Protein AF-A0A5J4NXJ7-F1 (afdb_monomer)

Solvent-accessible surface area (backbone atoms only — not comparable to full-atom values): 6586 Å² total; per-residue (Å²): 124,50,38,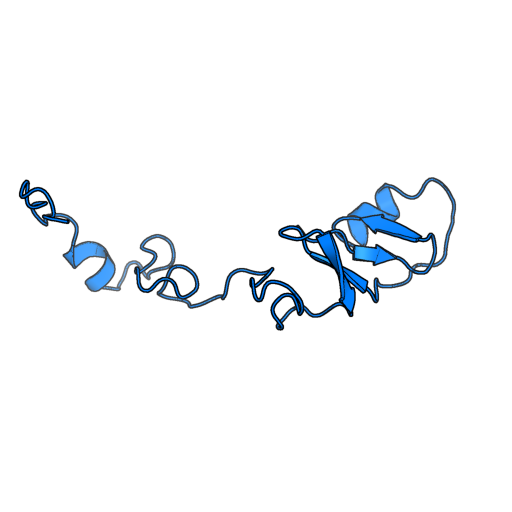26,35,25,76,72,76,66,48,70,26,66,43,72,67,59,37,61,75,66,50,93,61,97,67,73,93,59,77,54,63,29,29,35,39,86,84,76,70,49,73,43,73,57,58,89,85,57,45,41,93,85,78,63,49,63,86,53,80,52,88,44,74,56,31,54,42,79,70,82,47,68,34,64,86,64,42,56,91,85,43,68,79,67,60,72,67,78,84,66,81,77,77,85,75,75,84,81,129

Secondary structure (DSSP, 8-state):
-PPEEPTTT--EESSHHHHHHT-SS--------EEE-TTT--EEE--SSSPPTTT---SS----TTBSTTSSSB-TTTS-TT-GGGTTTTTPPPP-PPPP-

Organism: NCBI:txid34504

Structure (mmCIF, N/CA/C/O backbone):
data_AF-A0A5J4NXJ7-F1
#
_entry.id   AF-A0A5J4NXJ7-F1
#
loop_
_atom_site.group_PDB
_atom_site.id
_atom_site.type_symbol
_atom_site.label_atom_id
_atom_site.label_alt_id
_atom_site.label_comp_id
_atom_site.label_asym_id
_atom_site.label_entity_id
_atom_site.label_seq_id
_atom_site.pdbx_PDB_ins_code
_atom_site.Cartn_x
_atom_site.Cartn_y
_atom_site.Cartn_z
_atom_site.occupancy
_atom_site.B_iso_or_equiv
_atom_site.auth_seq_id
_atom_site.auth_comp_id
_atom_site.auth_asym_id
_atom_site.auth_atom_id
_atom_site.pdbx_PDB_model_num
ATOM 1 N N . MET A 1 1 ? 3.541 0.885 4.065 1.00 57.66 1 MET A N 1
ATOM 2 C CA . MET A 1 1 ? 3.138 0.908 2.642 1.00 57.66 1 MET A CA 1
ATOM 3 C C . MET A 1 1 ? 3.577 -0.391 1.998 1.00 57.66 1 MET A C 1
ATOM 5 O O . MET A 1 1 ? 4.600 -0.926 2.406 1.00 57.66 1 MET A O 1
ATOM 9 N N . LEU A 1 2 ? 2.776 -0.923 1.076 1.00 66.88 2 LEU A N 1
ATOM 10 C CA . LEU A 1 2 ? 3.122 -2.116 0.305 1.00 66.88 2 LEU A CA 1
ATOM 11 C C . LEU A 1 2 ? 4.042 -1.695 -0.842 1.00 66.88 2 LEU A C 1
ATOM 13 O O . LEU A 1 2 ? 3.610 -0.878 -1.652 1.00 66.88 2 LEU A O 1
ATOM 17 N N . PRO A 1 3 ? 5.264 -2.234 -0.944 1.00 82.12 3 PRO A N 1
ATOM 18 C CA . PRO A 1 3 ? 6.019 -2.113 -2.174 1.00 82.12 3 PRO A CA 1
ATOM 19 C C . PRO A 1 3 ? 5.290 -2.906 -3.266 1.00 82.12 3 PRO A C 1
ATOM 21 O O . PRO A 1 3 ? 5.057 -4.115 -3.129 1.00 82.12 3 PRO A O 1
ATOM 24 N N . SER A 1 4 ? 4.893 -2.212 -4.324 1.00 89.25 4 SER A N 1
ATOM 25 C CA . SER A 1 4 ? 4.259 -2.786 -5.507 1.00 89.25 4 SER A CA 1
ATOM 26 C C . SER A 1 4 ? 5.315 -2.981 -6.588 1.00 89.25 4 SER A C 1
ATOM 28 O O . SER A 1 4 ? 6.219 -2.156 -6.710 1.00 89.25 4 SER A O 1
ATOM 30 N N . ARG A 1 5 ? 5.247 -4.098 -7.324 1.00 91.31 5 ARG A N 1
ATOM 31 C CA . ARG A 1 5 ? 6.187 -4.385 -8.413 1.00 91.31 5 ARG A CA 1
ATOM 32 C C . ARG A 1 5 ? 5.630 -3.840 -9.714 1.00 91.31 5 ARG A C 1
ATOM 34 O O . ARG A 1 5 ? 4.562 -4.272 -10.155 1.00 91.31 5 ARG A O 1
ATOM 41 N N . PHE A 1 6 ? 6.394 -2.952 -10.328 1.00 91.19 6 PHE A N 1
ATOM 42 C CA . PHE A 1 6 ? 6.027 -2.306 -11.576 1.00 91.19 6 PHE A CA 1
ATOM 43 C C . PHE A 1 6 ? 6.497 -3.151 -12.764 1.00 91.19 6 PHE A C 1
ATOM 45 O O . PHE A 1 6 ? 7.675 -3.508 -12.818 1.00 91.19 6 PHE A O 1
ATOM 52 N N . PRO A 1 7 ? 5.606 -3.532 -13.694 1.00 90.19 7 PRO A N 1
ATOM 53 C CA . PRO A 1 7 ? 5.967 -4.369 -14.839 1.00 90.19 7 PRO A CA 1
ATOM 54 C C . PRO A 1 7 ? 6.924 -3.681 -15.823 1.00 90.19 7 PRO A C 1
ATOM 56 O O . PRO A 1 7 ? 7.769 -4.361 -16.401 1.00 90.19 7 PRO A O 1
ATOM 59 N N . CYS A 1 8 ? 6.868 -2.353 -15.945 1.00 89.00 8 CYS A N 1
ATOM 60 C CA . CYS A 1 8 ? 7.713 -1.588 -16.864 1.00 89.00 8 CYS A CA 1
ATOM 61 C C . CYS A 1 8 ? 9.222 -1.699 -16.571 1.00 89.00 8 CYS A C 1
ATOM 63 O O . CYS A 1 8 ? 10.034 -1.664 -17.494 1.00 89.00 8 CYS A O 1
ATOM 65 N N . CYS A 1 9 ? 9.617 -1.831 -15.301 1.00 88.38 9 CYS A N 1
ATOM 66 C CA . CYS A 1 9 ? 11.025 -1.804 -14.881 1.00 88.38 9 CYS A CA 1
ATOM 67 C C . CYS A 1 9 ? 11.394 -2.897 -13.863 1.00 88.38 9 CYS A C 1
ATOM 69 O O . CYS A 1 9 ? 12.564 -3.081 -13.531 1.00 88.38 9 CYS A O 1
ATOM 71 N N . GLY A 1 10 ? 10.405 -3.618 -13.334 1.00 87.06 10 GLY A N 1
ATOM 72 C CA . GLY A 1 10 ? 10.580 -4.626 -12.294 1.00 87.06 10 GLY A CA 1
ATOM 73 C C . GLY A 1 10 ? 10.898 -4.061 -10.907 1.00 87.06 10 GLY A C 1
ATOM 74 O O . GLY A 1 10 ? 11.054 -4.856 -9.976 1.00 87.06 10 GLY A O 1
ATOM 75 N N . LEU A 1 11 ? 10.983 -2.737 -10.737 1.00 88.00 11 LEU A N 1
ATOM 76 C CA . LEU A 1 11 ? 11.289 -2.104 -9.455 1.00 88.00 11 LEU A CA 1
ATOM 77 C C . LEU A 1 11 ? 10.118 -2.218 -8.477 1.00 88.00 11 LEU A C 1
ATOM 79 O O . LEU A 1 11 ? 8.953 -2.363 -8.856 1.00 88.00 11 LEU A O 1
ATOM 83 N N . LEU A 1 12 ? 10.461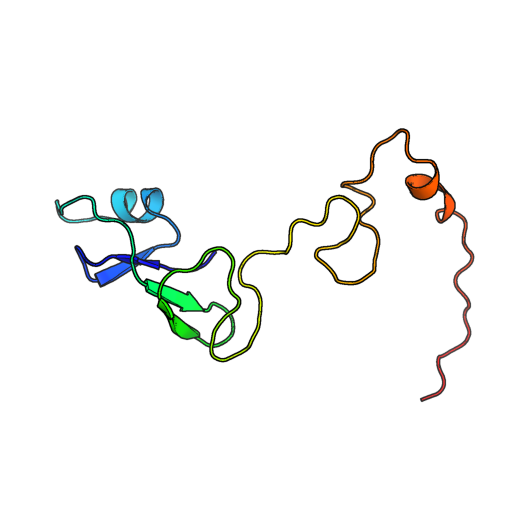 -2.167 -7.192 1.00 90.00 12 LEU A N 1
ATOM 84 C CA . LEU A 1 12 ? 9.503 -2.103 -6.098 1.00 90.00 12 LEU A CA 1
ATOM 85 C C . LEU A 1 12 ? 9.409 -0.662 -5.607 1.00 90.00 12 LEU A C 1
ATOM 87 O O . LEU A 1 12 ? 10.401 -0.121 -5.126 1.00 90.00 12 LEU A O 1
ATOM 91 N N . ALA A 1 13 ? 8.216 -0.077 -5.664 1.00 89.12 13 ALA A N 1
ATOM 92 C CA . ALA A 1 13 ? 7.964 1.265 -5.143 1.00 89.12 13 ALA A CA 1
ATOM 93 C C . ALA A 1 13 ? 6.675 1.299 -4.302 1.00 89.12 13 ALA A C 1
ATOM 95 O O . ALA A 1 13 ? 5.791 0.458 -4.489 1.00 89.12 13 ALA A O 1
ATOM 96 N N . PRO A 1 14 ? 6.549 2.232 -3.342 1.00 86.12 14 PRO A N 1
ATOM 97 C CA . PRO A 1 14 ? 5.396 2.284 -2.442 1.00 86.12 14 PRO A CA 1
ATOM 98 C C . PRO A 1 14 ? 4.102 2.773 -3.115 1.00 86.12 14 PRO A C 1
ATOM 100 O O . PRO A 1 14 ? 3.016 2.434 -2.642 1.00 86.12 14 PRO A O 1
ATOM 103 N N . CYS A 1 15 ? 4.209 3.559 -4.187 1.00 86.81 15 CYS A N 1
ATOM 104 C CA . CYS A 1 15 ? 3.107 4.011 -5.038 1.00 86.81 15 CYS A CA 1
ATO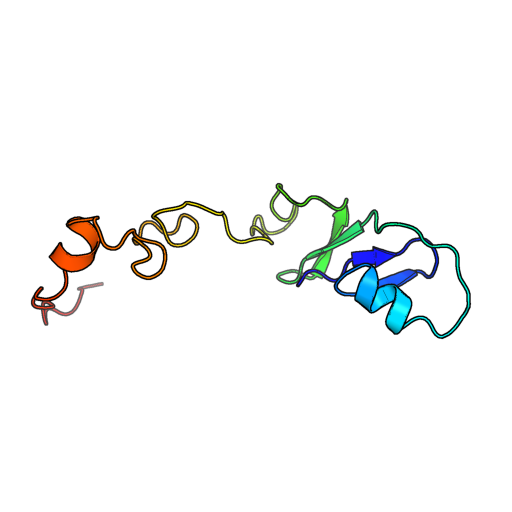M 105 C C . CYS A 1 15 ? 3.639 4.410 -6.423 1.00 86.81 15 CYS A C 1
ATOM 107 O O . CYS A 1 15 ? 4.852 4.513 -6.602 1.00 86.81 15 CYS A O 1
ATOM 109 N N . ASP A 1 16 ? 2.727 4.659 -7.365 1.00 88.44 16 ASP A N 1
ATOM 110 C CA . ASP A 1 16 ? 3.048 5.035 -8.749 1.00 88.44 16 ASP A CA 1
ATOM 111 C C . ASP A 1 16 ? 3.842 6.355 -8.813 1.00 88.44 16 ASP A C 1
ATOM 113 O O . ASP A 1 16 ? 4.832 6.455 -9.524 1.00 88.44 16 ASP A O 1
ATOM 117 N N . VAL A 1 17 ? 3.503 7.331 -7.961 1.00 89.00 17 VAL A N 1
ATOM 118 C CA . VAL A 1 17 ? 4.230 8.613 -7.872 1.00 89.00 17 VAL A CA 1
ATOM 119 C C . VAL A 1 17 ? 5.682 8.403 -7.437 1.00 89.00 17 VAL A C 1
ATOM 121 O O . VAL A 1 17 ? 6.603 8.883 -8.086 1.00 89.00 17 VAL A O 1
ATOM 124 N N . CYS A 1 18 ? 5.908 7.634 -6.367 1.00 89.50 18 CYS A N 1
ATOM 125 C CA . CYS A 1 18 ? 7.265 7.347 -5.899 1.00 89.50 18 CYS A CA 1
ATOM 126 C C . CYS A 1 18 ? 8.053 6.464 -6.876 1.00 89.50 18 CYS A C 1
ATOM 128 O O . CYS A 1 18 ? 9.281 6.457 -6.832 1.00 89.50 18 CYS A O 1
ATOM 130 N N . HIS A 1 19 ? 7.366 5.681 -7.709 1.00 90.00 19 HIS A N 1
ATOM 131 C CA . HIS A 1 19 ? 7.992 4.937 -8.794 1.00 90.00 19 HIS A CA 1
ATOM 132 C C . HIS A 1 19 ? 8.523 5.892 -9.865 1.00 90.00 19 HIS A C 1
ATOM 134 O O . HIS A 1 19 ? 9.706 5.820 -10.191 1.00 90.00 19 HIS A O 1
ATOM 140 N N . ASP A 1 20 ? 7.687 6.812 -10.342 1.00 88.50 20 ASP A N 1
ATOM 141 C CA . ASP A 1 20 ? 8.062 7.741 -11.408 1.00 88.50 20 ASP A CA 1
ATOM 142 C C . ASP A 1 20 ? 9.129 8.743 -10.961 1.00 88.50 20 ASP A C 1
ATOM 144 O O . ASP A 1 20 ? 10.056 9.037 -11.710 1.00 88.50 20 ASP A O 1
ATOM 148 N N . GLU A 1 21 ? 9.055 9.231 -9.720 1.00 87.56 21 GLU A N 1
ATOM 149 C CA . GLU A 1 21 ? 10.081 10.114 -9.146 1.00 87.56 21 GLU A CA 1
ATOM 150 C C . GLU A 1 21 ? 11.438 9.408 -8.985 1.00 87.56 21 GLU A C 1
ATOM 152 O O . GLU A 1 21 ? 12.490 10.035 -9.111 1.00 87.56 21 GLU A O 1
ATOM 157 N N . GLY A 1 22 ? 11.426 8.102 -8.700 1.00 81.62 22 GLY A N 1
ATOM 158 C CA . GLY A 1 22 ? 12.632 7.283 -8.546 1.00 81.62 22 GLY A CA 1
ATOM 159 C C . GLY A 1 22 ? 13.183 6.724 -9.861 1.00 81.62 22 GLY A C 1
ATOM 160 O O . GLY A 1 22 ? 14.238 6.081 -9.862 1.00 81.62 22 GLY A O 1
ATOM 161 N N . ALA A 1 23 ? 12.483 6.932 -10.975 1.00 79.88 23 ALA A N 1
ATOM 162 C CA . ALA A 1 23 ? 12.832 6.371 -12.267 1.00 79.88 23 ALA A CA 1
ATOM 163 C C . ALA A 1 23 ? 14.044 7.081 -12.884 1.00 79.88 23 ALA A C 1
ATOM 165 O O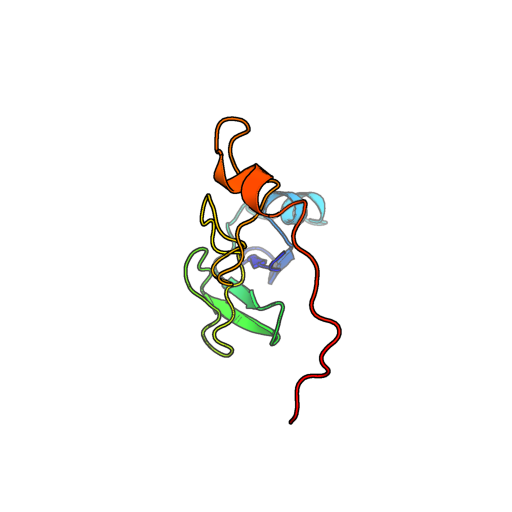 . ALA A 1 23 ? 13.968 8.206 -13.368 1.00 79.88 23 ALA A O 1
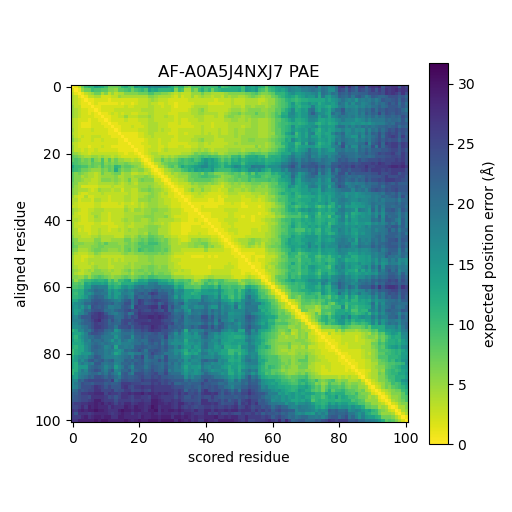ATOM 166 N N . THR A 1 24 ? 15.186 6.394 -12.944 1.00 73.94 24 THR A N 1
ATOM 167 C CA . THR A 1 24 ? 16.404 6.943 -13.572 1.00 73.94 24 THR A CA 1
ATOM 168 C C . THR A 1 24 ? 16.393 6.862 -15.101 1.00 73.94 24 THR A C 1
ATOM 170 O O . THR A 1 24 ? 17.278 7.405 -15.757 1.00 73.94 24 THR A O 1
ATOM 173 N N . LYS A 1 25 ? 15.456 6.112 -15.687 1.00 75.56 25 LYS A N 1
ATOM 174 C CA . LYS A 1 25 ? 15.331 5.903 -17.134 1.00 75.56 25 LYS A CA 1
ATOM 175 C C . LYS A 1 25 ? 13.894 6.176 -17.540 1.00 75.56 25 LYS A C 1
ATOM 177 O O . LYS A 1 25 ? 12.982 5.732 -16.852 1.00 75.56 25 LYS A O 1
ATOM 182 N N . ALA A 1 26 ? 13.707 6.834 -18.681 1.00 79.56 26 ALA A N 1
ATOM 183 C CA . ALA A 1 26 ? 12.387 6.966 -19.279 1.00 79.56 26 ALA A CA 1
ATOM 184 C C . ALA A 1 26 ? 11.813 5.569 -19.562 1.00 79.56 26 ALA A C 1
ATOM 186 O O . ALA A 1 26 ? 12.413 4.778 -20.292 1.00 79.56 26 ALA A O 1
ATOM 187 N N . HIS A 1 27 ? 10.667 5.265 -18.964 1.00 83.56 27 HIS A N 1
ATOM 188 C CA . HIS A 1 27 ? 9.920 4.030 -19.172 1.00 83.56 27 HIS A CA 1
ATOM 189 C C . HIS A 1 27 ? 8.429 4.357 -19.300 1.00 83.56 27 HIS A C 1
ATOM 191 O O . HIS A 1 27 ? 7.993 5.420 -18.846 1.00 83.56 27 HIS A O 1
ATOM 197 N N . PRO A 1 28 ? 7.625 3.471 -19.909 1.00 84.25 28 PRO A N 1
ATOM 198 C CA . PRO A 1 28 ? 6.185 3.661 -19.946 1.00 84.25 28 PRO A CA 1
ATOM 199 C C . PRO A 1 28 ? 5.599 3.700 -18.531 1.00 84.25 28 PRO A C 1
ATOM 201 O O . PRO A 1 28 ? 6.081 3.044 -17.603 1.00 84.25 28 PRO A O 1
ATOM 204 N N . MET A 1 29 ? 4.551 4.501 -18.397 1.00 81.62 29 MET A N 1
ATOM 205 C CA . MET A 1 29 ? 3.726 4.608 -17.204 1.00 81.62 29 MET A CA 1
ATOM 206 C C . MET A 1 29 ? 2.774 3.412 -17.153 1.00 81.62 29 MET A C 1
ATOM 208 O O . MET A 1 29 ? 1.756 3.390 -17.844 1.00 81.62 29 MET A O 1
ATOM 212 N N . GLU A 1 30 ? 3.125 2.399 -16.361 1.00 86.31 30 GLU A N 1
ATOM 213 C CA . GLU A 1 30 ? 2.305 1.205 -16.151 1.00 86.31 30 GLU A CA 1
ATOM 214 C C . GLU A 1 30 ? 1.978 1.028 -14.670 1.00 86.31 30 GLU A C 1
ATOM 216 O O . GLU A 1 30 ? 2.828 1.211 -13.802 1.00 86.31 30 GLU A O 1
ATOM 221 N N . ILE A 1 31 ? 0.745 0.619 -14.377 1.00 86.62 31 ILE A N 1
ATOM 222 C CA . ILE A 1 31 ? 0.308 0.344 -13.008 1.00 86.62 31 ILE A CA 1
ATOM 223 C C . ILE A 1 31 ? 0.843 -1.001 -12.511 1.00 86.62 31 ILE A C 1
ATOM 225 O O . ILE A 1 31 ? 0.939 -1.985 -13.252 1.00 86.62 31 ILE A O 1
ATOM 229 N N . ALA A 1 32 ? 1.148 -1.078 -11.218 1.00 87.19 32 ALA A N 1
ATOM 230 C CA . ALA A 1 32 ? 1.618 -2.318 -10.621 1.00 87.19 32 ALA A CA 1
ATOM 231 C C . ALA A 1 32 ? 0.518 -3.397 -10.571 1.00 87.19 32 ALA A C 1
ATOM 233 O O . ALA A 1 32 ? -0.569 -3.199 -10.028 1.00 87.19 32 ALA A O 1
ATOM 234 N N . THR A 1 33 ? 0.830 -4.594 -11.072 1.00 88.44 33 THR A N 1
ATOM 235 C CA . THR A 1 33 ? -0.082 -5.757 -11.058 1.00 88.44 33 THR A CA 1
ATOM 236 C C . THR A 1 33 ? 0.176 -6.702 -9.881 1.00 88.44 33 THR A C 1
ATOM 238 O O . THR A 1 33 ? -0.653 -7.559 -9.555 1.00 88.44 33 THR A O 1
ATOM 241 N N . ARG A 1 34 ? 1.323 -6.550 -9.206 1.00 91.62 34 ARG A N 1
ATOM 242 C CA . ARG A 1 34 ? 1.759 -7.382 -8.076 1.00 91.62 34 ARG A CA 1
ATOM 243 C C . ARG A 1 34 ? 2.184 -6.518 -6.893 1.00 91.62 34 ARG A C 1
ATOM 245 O O . ARG A 1 34 ? 2.701 -5.418 -7.058 1.00 91.62 34 ARG A O 1
ATOM 252 N N . MET A 1 35 ? 2.008 -7.052 -5.689 1.00 90.44 35 MET A N 1
ATOM 253 C CA . MET A 1 35 ? 2.441 -6.439 -4.432 1.00 90.44 35 MET A CA 1
ATOM 254 C C . MET A 1 35 ? 3.238 -7.424 -3.581 1.00 90.44 35 MET A C 1
ATOM 256 O O . MET A 1 35 ? 2.989 -8.634 -3.609 1.00 90.44 35 MET A O 1
ATOM 260 N N . VAL A 1 36 ? 4.155 -6.899 -2.770 1.00 91.44 36 VAL A N 1
ATOM 261 C CA . VAL A 1 36 ? 4.900 -7.677 -1.776 1.00 91.44 36 VAL A CA 1
ATOM 262 C C . VAL A 1 36 ? 4.322 -7.416 -0.389 1.00 91.44 36 VAL A C 1
ATOM 264 O O . VAL A 1 36 ? 4.250 -6.281 0.078 1.00 91.44 36 VAL A O 1
ATOM 267 N N . CYS A 1 37 ? 3.903 -8.478 0.298 1.00 90.44 37 CYS A N 1
ATOM 268 C CA . CYS A 1 37 ? 3.392 -8.393 1.662 1.00 90.44 37 CYS A CA 1
ATOM 269 C C . CYS A 1 37 ? 4.488 -7.927 2.632 1.00 90.44 37 CYS A C 1
ATOM 271 O O . CYS A 1 37 ? 5.459 -8.645 2.853 1.00 90.44 37 CYS A O 1
ATOM 273 N N . GLY A 1 38 ? 4.285 -6.785 3.294 1.00 86.31 38 GLY A N 1
ATOM 274 C CA . GLY A 1 38 ? 5.235 -6.241 4.274 1.00 86.31 38 GLY A CA 1
ATOM 275 C C . GLY A 1 38 ? 5.383 -7.044 5.576 1.00 86.31 38 GLY A C 1
ATOM 276 O O . GLY A 1 38 ? 6.230 -6.707 6.391 1.00 86.31 38 GLY A O 1
ATOM 277 N N . PHE A 1 39 ? 4.576 -8.091 5.796 1.00 88.88 39 PHE A N 1
ATOM 278 C CA . PHE A 1 39 ? 4.652 -8.930 7.003 1.00 88.88 39 PHE A 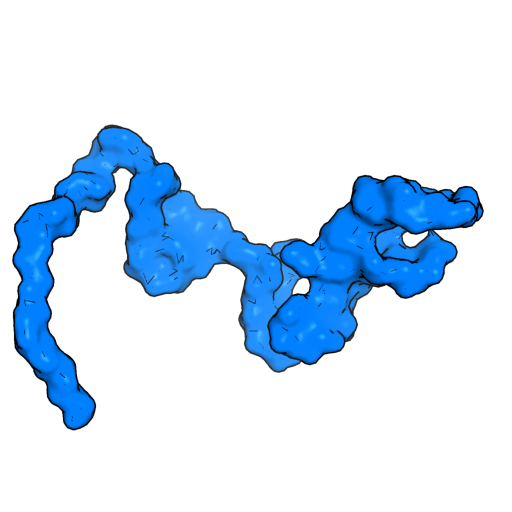CA 1
ATOM 279 C C . PHE A 1 39 ? 5.389 -10.253 6.797 1.00 88.88 39 PHE A C 1
ATOM 281 O O . PHE A 1 39 ? 6.022 -10.750 7.718 1.00 88.88 39 PHE A O 1
ATOM 288 N N . CYS A 1 40 ? 5.235 -10.875 5.627 1.00 92.94 40 CYS A N 1
ATOM 289 C CA . CYS A 1 40 ? 5.779 -12.211 5.358 1.00 92.94 40 CYS A CA 1
ATOM 290 C C . CYS A 1 40 ? 6.519 -12.302 4.018 1.00 92.94 40 CYS A C 1
ATOM 292 O O . CYS A 1 40 ? 6.754 -13.407 3.522 1.00 92.94 40 CYS A O 1
ATOM 294 N N . SER A 1 41 ? 6.776 -11.152 3.391 1.00 91.94 41 SER A N 1
ATOM 295 C CA . SER A 1 41 ? 7.519 -10.994 2.135 1.00 91.94 41 SER A CA 1
ATOM 296 C C . SER A 1 41 ? 6.974 -11.808 0.957 1.00 91.94 41 SER A C 1
ATOM 298 O O . SER A 1 41 ? 7.679 -12.070 -0.012 1.00 91.94 41 SER A O 1
ATOM 300 N N . LYS A 1 42 ? 5.704 -12.233 1.015 1.00 92.25 42 LYS A N 1
ATOM 301 C CA . LYS A 1 42 ? 5.063 -12.970 -0.078 1.00 92.25 42 LYS A CA 1
ATOM 302 C C . LYS A 1 42 ? 4.692 -11.996 -1.187 1.00 92.25 42 LYS A C 1
ATOM 304 O O . LYS A 1 42 ? 3.933 -11.059 -0.948 1.00 92.25 42 LYS A O 1
ATOM 309 N N . GLU A 1 43 ? 5.166 -12.270 -2.392 1.00 93.12 43 GLU A N 1
ATOM 310 C CA . GLU A 1 43 ? 4.691 -11.601 -3.596 1.00 93.12 43 GLU A CA 1
ATOM 311 C C . GLU A 1 43 ? 3.376 -12.234 -4.073 1.00 93.12 43 GLU A C 1
ATOM 313 O O . GLU A 1 43 ? 3.247 -13.461 -4.142 1.00 93.12 43 GLU A O 1
ATOM 318 N N . GLN A 1 44 ? 2.390 -11.396 -4.377 1.00 91.06 44 GLN A N 1
ATOM 319 C CA . GLN A 1 44 ? 1.029 -11.796 -4.740 1.00 91.06 44 GLN A CA 1
ATOM 320 C C . GLN A 1 44 ? 0.408 -10.784 -5.711 1.00 91.06 44 GLN A C 1
ATOM 322 O O . GLN A 1 44 ? 0.949 -9.696 -5.901 1.00 91.06 44 GLN A O 1
ATOM 327 N N . ILE A 1 45 ? -0.724 -11.140 -6.324 1.00 90.81 45 ILE A N 1
ATOM 328 C CA . ILE A 1 45 ? -1.494 -10.219 -7.174 1.00 90.81 45 ILE A CA 1
ATOM 329 C C . ILE A 1 45 ? -1.935 -9.019 -6.334 1.00 90.81 45 ILE A C 1
ATOM 331 O O . ILE A 1 45 ? -2.305 -9.176 -5.165 1.00 90.81 45 ILE A O 1
ATOM 335 N N . PHE A 1 46 ? -1.879 -7.827 -6.924 1.00 85.94 46 PHE A N 1
ATOM 336 C CA . PHE A 1 46 ? -2.334 -6.622 -6.257 1.00 85.94 46 PHE A CA 1
ATOM 337 C C . PHE A 1 46 ? -3.820 -6.742 -5.881 1.00 85.94 46 PHE A C 1
ATOM 339 O O . PHE A 1 46 ? -4.676 -7.023 -6.716 1.00 85.94 46 PHE A O 1
ATOM 346 N N . SER A 1 47 ? -4.131 -6.536 -4.603 1.00 84.00 47 SER A N 1
ATOM 347 C CA . SER A 1 47 ? -5.497 -6.468 -4.097 1.00 84.00 47 SER A CA 1
ATOM 348 C C . SER A 1 47 ? -5.560 -5.495 -2.927 1.00 84.00 47 SER A C 1
ATOM 350 O O . SER A 1 47 ? -4.880 -5.682 -1.920 1.00 84.00 47 SER A O 1
ATOM 352 N N . SER A 1 48 ? -6.384 -4.455 -3.047 1.00 76.50 48 SER A N 1
ATOM 353 C CA . SER A 1 48 ? -6.559 -3.440 -1.999 1.00 76.50 48 SER A CA 1
ATOM 354 C C . SER A 1 48 ? -7.455 -3.910 -0.848 1.00 76.50 48 SER A C 1
ATOM 356 O O . SER A 1 48 ? -7.355 -3.393 0.268 1.00 76.50 48 SER A O 1
ATOM 358 N N . THR A 1 49 ? -8.326 -4.885 -1.115 1.00 78.38 49 THR A N 1
ATOM 359 C CA . THR A 1 49 ? -9.380 -5.337 -0.197 1.00 78.38 49 THR A CA 1
ATOM 360 C C . THR A 1 49 ? -9.103 -6.698 0.424 1.00 78.38 49 THR A C 1
ATOM 362 O O . THR A 1 49 ? -9.616 -6.982 1.503 1.00 78.38 49 THR A O 1
ATOM 365 N N . LYS A 1 50 ? -8.305 -7.553 -0.230 1.00 84.25 50 LYS A N 1
ATOM 366 C CA . LYS A 1 50 ? -8.040 -8.914 0.261 1.00 84.25 50 LYS A CA 1
ATOM 367 C C . LYS A 1 50 ? -6.796 -8.948 1.160 1.00 84.25 50 LYS A C 1
ATOM 369 O O . LYS A 1 50 ? -5.808 -8.275 0.860 1.00 84.25 50 LYS A O 1
ATOM 374 N N . PRO A 1 51 ? -6.801 -9.755 2.235 1.00 88.25 51 PRO A N 1
ATOM 375 C CA . PRO A 1 51 ? -5.606 -9.990 3.035 1.00 88.25 51 PRO A CA 1
ATOM 376 C C . PRO A 1 51 ? -4.526 -10.727 2.239 1.00 88.25 51 PRO A C 1
ATOM 378 O O . PRO A 1 51 ? -4.779 -11.294 1.175 1.00 88.25 51 PRO A O 1
ATOM 381 N N . CYS A 1 52 ? -3.307 -10.762 2.782 1.00 90.56 52 CYS A N 1
ATOM 382 C CA . CYS A 1 52 ? -2.245 -11.574 2.204 1.00 90.56 52 CYS A CA 1
ATOM 383 C C . CYS A 1 52 ? -2.641 -13.055 2.136 1.00 90.56 52 CYS A C 1
ATOM 385 O O . CYS A 1 52 ? -3.006 -13.645 3.152 1.00 90.56 52 CYS A O 1
ATOM 387 N N . VAL A 1 53 ? -2.469 -13.669 0.962 1.00 92.00 53 VAL A N 1
ATOM 388 C CA . VAL A 1 53 ? -2.845 -15.071 0.704 1.00 92.00 53 VAL A CA 1
ATOM 389 C C . VAL A 1 53 ? -2.046 -16.079 1.533 1.00 92.00 53 VAL A C 1
ATOM 391 O O . VAL A 1 53 ? -2.467 -17.219 1.679 1.00 92.00 53 VAL A O 1
ATOM 394 N N . ARG A 1 54 ? -0.882 -15.678 2.067 1.00 93.31 54 ARG A N 1
ATOM 395 C CA . ARG A 1 54 ? -0.010 -16.548 2.870 1.00 93.31 54 ARG A CA 1
ATOM 396 C C . ARG A 1 54 ? -0.233 -16.391 4.370 1.00 93.31 54 ARG A C 1
ATOM 398 O O . ARG A 1 54 ? -0.339 -17.387 5.067 1.00 93.31 54 ARG A O 1
ATOM 405 N N . CYS A 1 55 ? -0.231 -15.159 4.881 1.00 92.75 55 CYS A N 1
ATOM 406 C CA . CYS A 1 55 ? -0.267 -14.910 6.328 1.00 92.75 55 CYS A CA 1
ATOM 407 C C . CYS A 1 55 ? -1.615 -14.386 6.842 1.00 92.75 55 CYS A C 1
ATOM 409 O O . CYS A 1 55 ? -1.741 -14.131 8.037 1.00 92.75 55 CYS A O 1
ATOM 411 N N . GLY A 1 56 ? -2.596 -14.157 5.962 1.00 88.81 56 GLY A N 1
ATOM 412 C CA . GLY A 1 56 ? -3.944 -13.704 6.323 1.00 88.81 56 GLY A CA 1
ATOM 413 C C . GLY A 1 56 ? -4.026 -12.280 6.885 1.00 88.81 56 GLY A C 1
ATOM 414 O O . GLY A 1 56 ? -5.117 -11.787 7.170 1.00 88.81 56 GLY A O 1
ATOM 415 N N . LYS A 1 57 ? -2.895 -11.580 7.041 1.00 85.19 57 LYS A N 1
ATOM 416 C CA . LYS A 1 57 ? -2.881 -10.207 7.551 1.00 85.19 57 LYS A CA 1
ATOM 417 C C . LYS A 1 57 ? -3.422 -9.251 6.492 1.00 85.19 57 LYS A C 1
ATOM 419 O O . LYS A 1 57 ? -2.990 -9.279 5.336 1.00 85.19 57 LYS A O 1
ATOM 424 N N . HIS A 1 58 ? -4.359 -8.402 6.907 1.00 79.44 58 HIS A N 1
ATOM 425 C CA . HIS A 1 58 ? -4.801 -7.270 6.105 1.00 79.44 58 HIS A CA 1
ATOM 426 C C . HIS A 1 58 ? -3.671 -6.253 6.006 1.00 79.44 58 HIS A C 1
ATOM 428 O O . HIS A 1 58 ? -3.004 -5.932 6.990 1.00 79.44 58 HIS A O 1
ATOM 434 N N . LEU A 1 59 ? -3.441 -5.792 4.786 1.00 71.69 59 LEU A N 1
ATOM 435 C CA . LEU A 1 59 ? -2.319 -4.923 4.457 1.00 71.69 59 LEU A CA 1
ATOM 436 C C . LEU A 1 59 ? -2.720 -3.441 4.498 1.00 71.69 59 LEU A C 1
ATOM 438 O O . LEU A 1 59 ? -1.867 -2.568 4.636 1.00 71.69 59 LEU A O 1
ATOM 442 N N . SER A 1 60 ? -4.025 -3.181 4.440 1.00 67.69 60 SER A N 1
ATOM 443 C CA . SER A 1 60 ? -4.690 -1.932 4.789 1.00 67.69 60 SER A CA 1
ATOM 444 C C . SER A 1 60 ? -5.471 -2.147 6.093 1.00 67.69 60 SER A C 1
ATOM 446 O O . SER A 1 60 ? -6.050 -3.209 6.317 1.00 67.69 60 SER A O 1
ATOM 448 N N . GLY A 1 61 ? -5.471 -1.171 7.004 1.00 61.88 61 GLY A N 1
ATOM 449 C CA . GLY A 1 61 ? -6.344 -1.246 8.180 1.00 61.88 61 GLY A CA 1
ATOM 450 C C . GLY A 1 61 ? -7.808 -1.250 7.735 1.00 61.88 61 GLY A C 1
ATOM 451 O O . GLY A 1 61 ? -8.174 -0.461 6.861 1.00 61.88 61 GLY A O 1
ATOM 452 N N . SER A 1 62 ? -8.656 -2.111 8.312 1.00 56.56 62 SER A N 1
ATOM 453 C CA . SER A 1 62 ? -10.087 -2.047 8.002 1.00 56.56 62 SER A CA 1
ATOM 454 C C . SER A 1 62 ? -10.629 -0.696 8.482 1.00 56.56 62 SER A C 1
ATOM 456 O O . SER A 1 62 ? -10.394 -0.269 9.614 1.00 56.56 62 SER A O 1
ATOM 458 N N . ARG A 1 63 ? -11.305 0.049 7.604 1.00 55.88 63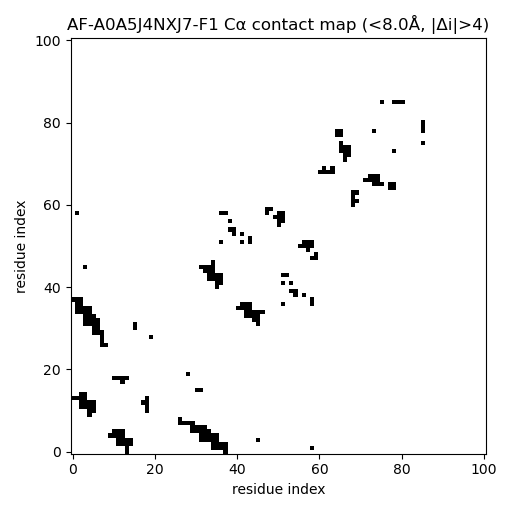 ARG A N 1
ATOM 459 C CA . ARG A 1 63 ? -11.888 1.347 7.967 1.00 55.88 63 ARG A CA 1
ATOM 460 C C . ARG A 1 63 ? -13.260 1.120 8.589 1.00 55.88 63 ARG A C 1
ATOM 462 O O . ARG A 1 63 ? -14.280 1.341 7.949 1.00 55.88 63 ARG A O 1
ATOM 469 N N . SER A 1 64 ? -13.305 0.686 9.843 1.00 62.88 64 SER A N 1
ATOM 470 C CA . SER A 1 64 ? -14.537 0.759 10.633 1.00 62.88 64 SER A CA 1
ATOM 471 C C . SER A 1 64 ? -14.637 2.137 11.285 1.00 62.88 64 SER A C 1
ATOM 473 O O . SER A 1 64 ? -13.773 2.492 12.080 1.00 62.88 64 SER A O 1
ATOM 475 N N . ALA A 1 65 ? -15.689 2.906 10.988 1.00 60.69 65 ALA A N 1
ATOM 476 C CA . ALA A 1 65 ? -15.827 4.299 11.441 1.00 60.69 65 ALA A CA 1
ATOM 477 C C . ALA A 1 65 ? -15.686 4.494 12.971 1.00 60.69 65 ALA A C 1
ATOM 479 O O . ALA A 1 65 ? -15.181 5.520 13.425 1.00 60.69 65 ALA A O 1
ATOM 480 N N . HIS A 1 66 ? -16.075 3.492 13.766 1.00 57.97 66 HIS A N 1
ATOM 481 C CA . HIS A 1 66 ? -16.171 3.596 15.228 1.00 57.97 66 HIS A CA 1
ATOM 482 C C . HIS A 1 66 ? -15.211 2.674 15.992 1.00 57.97 66 HIS A C 1
ATOM 484 O O . HIS A 1 66 ? -15.120 2.778 17.213 1.00 57.97 66 HIS A O 1
ATOM 490 N N . TRP A 1 67 ? -14.512 1.767 15.305 1.00 65.69 67 TRP A N 1
ATOM 491 C CA . TRP A 1 67 ? -13.678 0.730 15.923 1.00 65.69 67 TRP A CA 1
ATOM 492 C C . TRP A 1 67 ? -12.246 0.813 15.392 1.00 65.69 67 TRP A C 1
ATOM 494 O O . TRP A 1 67 ? -12.031 1.234 14.257 1.00 65.69 67 TRP A O 1
ATOM 504 N N . GLU A 1 68 ? -11.265 0.426 16.202 1.00 65.44 68 GLU A N 1
ATOM 505 C CA . GLU A 1 68 ? -9.831 0.412 15.881 1.00 65.44 68 GLU A CA 1
ATOM 506 C C . GLU A 1 68 ? -9.483 -0.669 14.839 1.00 65.44 68 GLU A C 1
ATOM 508 O O . GLU A 1 68 ? -8.771 -1.632 15.119 1.00 65.44 68 GLU A O 1
ATOM 513 N N . GLY A 1 69 ? -10.046 -0.554 13.636 1.00 61.59 69 GLY A N 1
ATOM 514 C CA . GLY A 1 69 ? -9.820 -1.478 12.527 1.00 61.59 69 GLY A CA 1
ATOM 515 C C . GLY A 1 69 ? -10.178 -2.927 12.841 1.00 61.59 69 GLY A C 1
ATOM 516 O O . GLY A 1 69 ? -9.419 -3.837 12.519 1.00 61.59 69 GLY A O 1
ATOM 517 N N . GLY A 1 70 ? -11.319 -3.143 13.502 1.00 57.81 70 GLY A N 1
ATOM 518 C CA . GLY A 1 70 ? -11.829 -4.484 13.810 1.00 57.81 70 GLY A CA 1
ATOM 519 C C . GLY A 1 70 ? -11.271 -5.141 15.078 1.00 57.81 70 GLY A C 1
ATOM 520 O O . GLY A 1 70 ? -11.633 -6.275 15.364 1.00 57.81 70 GLY A O 1
ATOM 521 N N . LYS A 1 71 ? -10.452 -4.449 15.884 1.00 62.72 71 LYS A N 1
ATOM 522 C CA . LYS A 1 71 ? -9.908 -4.979 17.155 1.00 62.72 71 LYS A CA 1
ATOM 523 C C . LYS A 1 71 ? -10.878 -4.945 18.349 1.00 62.72 71 LYS A C 1
ATOM 525 O O . LYS A 1 71 ? -10.484 -5.258 19.464 1.00 62.72 71 LYS A O 1
ATOM 530 N N . GLY A 1 72 ? -12.128 -4.523 18.151 1.00 65.19 72 GLY A N 1
ATOM 531 C CA . GLY A 1 72 ? -13.141 -4.470 19.217 1.00 65.19 72 GLY A CA 1
ATOM 532 C C . GLY A 1 72 ? -13.004 -3.309 20.215 1.00 65.19 72 GLY A C 1
ATOM 533 O O . GLY A 1 72 ? -13.881 -3.137 21.056 1.00 65.19 72 GLY A O 1
ATOM 534 N N . CYS A 1 73 ? -11.977 -2.461 20.106 1.00 68.56 73 CYS A N 1
ATOM 535 C CA . CYS A 1 73 ? -11.854 -1.216 20.874 1.00 68.56 73 CYS A CA 1
ATOM 536 C C . CYS A 1 73 ? -12.357 -0.020 20.053 1.00 68.56 73 CYS A C 1
ATOM 538 O O . CYS A 1 73 ? -12.115 0.053 18.847 1.00 68.56 73 CYS A O 1
ATOM 540 N N . ARG A 1 74 ? -13.113 0.901 20.670 1.00 74.25 74 ARG A N 1
ATOM 541 C CA . ARG A 1 74 ? -13.631 2.096 19.978 1.00 74.25 74 ARG A CA 1
ATOM 542 C C . ARG A 1 74 ? -12.534 3.145 19.836 1.00 74.25 74 ARG A C 1
ATOM 544 O O . ARG A 1 74 ? -11.964 3.556 20.842 1.00 74.25 74 ARG A O 1
ATOM 551 N N . ASN A 1 75 ? -12.294 3.635 18.620 1.00 78.12 75 ASN A N 1
ATOM 552 C CA . ASN A 1 75 ? -11.291 4.675 18.400 1.00 78.12 75 ASN A CA 1
ATOM 553 C C . ASN A 1 75 ? -11.864 6.063 18.734 1.00 78.12 75 ASN A C 1
ATOM 555 O O . ASN A 1 75 ? -12.624 6.648 17.962 1.00 78.12 75 ASN A O 1
ATOM 559 N N . ARG A 1 76 ? -11.461 6.630 19.875 1.00 77.31 76 ARG A N 1
ATOM 560 C CA . ARG A 1 76 ? -11.954 7.937 20.344 1.00 77.31 76 ARG A CA 1
ATOM 561 C C . ARG A 1 76 ? -11.613 9.097 19.396 1.00 77.31 76 ARG A C 1
ATOM 563 O O . ARG A 1 76 ? -12.350 10.086 19.369 1.00 77.31 76 ARG A O 1
ATOM 570 N N . LEU A 1 77 ? -10.524 8.988 18.630 1.00 78.62 77 LEU A N 1
ATOM 571 C CA . LEU A 1 77 ? -10.104 10.011 17.665 1.00 78.62 77 LEU A CA 1
ATOM 572 C C . LEU A 1 77 ? -11.084 10.105 16.493 1.00 78.62 77 LEU A C 1
ATOM 574 O O . LEU A 1 77 ? -11.369 11.208 16.035 1.00 78.62 77 LEU A O 1
ATOM 578 N N . THR A 1 78 ? -11.642 8.973 16.053 1.00 76.94 78 THR A N 1
ATOM 579 C CA . THR A 1 78 ? -12.577 8.926 14.917 1.00 76.94 78 THR A CA 1
ATOM 580 C C . THR A 1 78 ? -14.040 9.104 15.331 1.00 76.94 78 THR A C 1
ATOM 582 O O . THR A 1 78 ? -14.885 9.362 14.479 1.00 76.94 78 THR A O 1
ATOM 585 N N . MET A 1 79 ? -14.362 9.014 16.627 1.00 80.44 79 MET A N 1
ATOM 586 C CA . MET A 1 79 ? -15.722 9.242 17.129 1.00 80.44 79 MET A CA 1
ATOM 587 C C . MET A 1 79 ? -16.145 10.712 17.026 1.00 80.44 79 MET A C 1
ATOM 589 O O . MET A 1 79 ? -15.388 11.628 17.378 1.00 80.44 79 MET A O 1
ATOM 593 N N . SER A 1 80 ? -17.405 10.932 16.637 1.00 83.12 80 SER A N 1
ATOM 594 C CA . SER A 1 80 ? -18.034 12.256 16.619 1.00 83.12 80 SER A CA 1
ATOM 595 C C . SER A 1 80 ? -17.965 12.929 17.991 1.00 83.12 80 SER A C 1
ATOM 597 O O . SER A 1 80 ? -18.113 12.289 19.030 1.00 83.12 80 SER A O 1
ATOM 599 N N . ARG A 1 81 ? -17.786 14.254 18.008 1.00 85.94 81 ARG A N 1
ATOM 600 C CA . ARG A 1 81 ? -17.830 15.053 19.247 1.00 85.94 81 ARG A CA 1
ATOM 601 C C . ARG A 1 81 ? -19.219 15.045 19.898 1.00 85.94 81 ARG A C 1
ATOM 603 O O . ARG A 1 81 ? -19.310 15.298 21.089 1.00 85.94 81 ARG A O 1
ATOM 610 N N . LYS A 1 82 ? -20.273 14.743 19.130 1.00 87.62 82 LYS A N 1
ATOM 611 C CA . LYS A 1 82 ? -21.658 14.634 19.620 1.00 87.62 82 LYS A CA 1
ATOM 612 C C . LYS A 1 82 ? -21.998 13.243 20.172 1.00 87.62 82 LYS A C 1
ATOM 614 O O . LYS A 1 82 ? -23.081 13.055 20.709 1.00 87.62 82 LYS A O 1
ATOM 619 N N . ASP A 1 83 ? -21.105 12.264 20.027 1.00 84.88 83 ASP A N 1
ATOM 620 C CA . ASP A 1 83 ? -21.341 10.903 20.510 1.00 84.88 83 ASP A CA 1
ATOM 621 C C . ASP A 1 83 ? -21.067 10.814 22.021 1.00 84.88 83 ASP A C 1
ATOM 623 O O . ASP A 1 83 ? -19.931 10.976 22.473 1.00 84.88 83 ASP A O 1
ATOM 627 N N . SER A 1 84 ? -22.098 10.519 22.814 1.00 84.81 84 SER A N 1
ATOM 628 C CA . SER A 1 84 ? -21.998 10.386 24.274 1.00 84.81 84 SER A CA 1
ATOM 629 C C . SER A 1 84 ? -21.052 9.259 24.713 1.00 84.81 84 SER A C 1
ATOM 631 O O . SER A 1 84 ? -20.356 9.383 25.727 1.00 84.81 84 SER A O 1
ATOM 633 N N . LYS A 1 85 ? -20.922 8.188 23.917 1.00 82.56 85 LYS A N 1
ATOM 634 C CA . LYS A 1 85 ? -20.015 7.063 24.201 1.00 82.56 85 LYS A CA 1
ATOM 635 C C . LYS A 1 85 ? -18.541 7.460 24.077 1.00 82.56 85 LYS A C 1
ATOM 637 O O . LYS A 1 85 ? -17.686 6.764 24.622 1.00 82.56 85 LYS A O 1
ATOM 642 N N . LYS A 1 86 ? -18.222 8.588 23.422 1.00 84.94 86 LYS A N 1
ATOM 643 C CA . LYS A 1 86 ? -16.853 9.135 23.337 1.00 84.94 86 LYS A CA 1
ATOM 644 C C . LYS A 1 86 ? -16.310 9.561 24.704 1.00 84.94 86 LYS A C 1
ATOM 646 O O . LYS A 1 86 ? -15.092 9.571 24.904 1.00 84.94 86 LYS A O 1
ATOM 651 N N . TYR A 1 87 ? -17.196 9.936 25.626 1.00 84.38 87 TYR 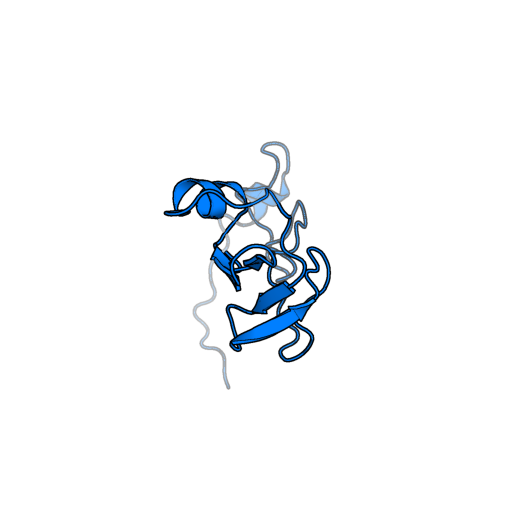A N 1
ATOM 652 C CA . TYR A 1 87 ? -16.840 10.494 26.935 1.00 84.38 87 TYR A CA 1
ATOM 653 C C . TYR A 1 87 ? -17.213 9.576 28.108 1.00 84.38 87 TYR A C 1
ATOM 655 O O . TYR A 1 87 ? -16.727 9.783 29.215 1.00 84.38 87 TYR A O 1
ATOM 663 N N . SER A 1 88 ? -18.002 8.521 27.876 1.00 80.00 88 SER A N 1
ATOM 664 C CA . SER A 1 88 ? -18.561 7.681 28.946 1.00 80.00 88 SER A CA 1
ATOM 665 C C . SER A 1 88 ? -17.528 6.884 29.761 1.00 80.00 88 SER A C 1
ATOM 667 O O . SER A 1 88 ? -17.843 6.428 30.854 1.00 80.00 88 SER A O 1
ATOM 669 N N . GLN A 1 89 ? -16.307 6.688 29.248 1.00 72.31 89 GLN A N 1
ATOM 670 C CA . GLN A 1 89 ? -15.287 5.832 29.875 1.00 72.31 89 GLN A CA 1
ATOM 671 C C . GLN A 1 89 ? -14.118 6.605 30.505 1.00 72.31 89 GLN A C 1
ATOM 673 O O . GLN A 1 89 ? -13.144 5.978 30.910 1.00 72.31 89 GLN A O 1
ATOM 678 N N . LEU A 1 90 ? -14.175 7.939 30.570 1.00 71.81 90 LEU A N 1
ATOM 679 C CA . LEU A 1 90 ? -13.027 8.753 31.001 1.00 71.81 90 LEU A CA 1
ATOM 680 C C . LEU A 1 90 ? -12.684 8.600 32.479 1.00 71.81 90 LEU A C 1
ATOM 682 O O . LEU A 1 90 ? -11.519 8.683 32.844 1.00 71.81 90 LEU A O 1
ATOM 686 N N . ASN A 1 91 ? -13.691 8.330 33.305 1.00 75.94 91 ASN A N 1
ATOM 687 C CA . ASN A 1 91 ? -13.548 8.300 34.759 1.00 75.94 91 ASN A CA 1
ATOM 688 C C . ASN A 1 91 ? -13.626 6.874 35.319 1.00 75.94 91 ASN A C 1
ATOM 690 O O . ASN A 1 91 ? -13.964 6.674 36.483 1.00 75.94 91 ASN A O 1
ATOM 694 N N . LYS A 1 92 ? -13.365 5.859 34.488 1.00 73.94 92 LYS A N 1
ATOM 695 C CA . LYS A 1 92 ? -13.380 4.473 34.956 1.00 73.94 92 LYS A CA 1
ATOM 696 C C . LYS A 1 92 ? -12.137 4.184 35.782 1.00 73.94 92 LYS A C 1
ATOM 698 O O . LYS A 1 92 ? -11.015 4.324 35.305 1.00 73.94 92 LYS A O 1
ATOM 703 N N . THR A 1 93 ? -12.349 3.729 37.010 1.00 77.38 93 THR A N 1
ATOM 704 C CA . THR A 1 93 ? -11.286 3.196 37.855 1.00 77.38 93 THR A CA 1
ATOM 705 C C . THR A 1 93 ? -10.781 1.882 37.263 1.00 77.38 93 THR A C 1
ATOM 707 O O . THR A 1 93 ? -11.549 0.960 36.983 1.00 77.38 93 THR A O 1
ATOM 710 N N . VAL A 1 94 ? -9.471 1.794 37.032 1.00 72.75 94 VAL A N 1
ATOM 711 C CA . VAL A 1 94 ? -8.839 0.548 36.588 1.00 72.75 94 VAL A CA 1
ATOM 712 C C . VAL A 1 94 ? -8.644 -0.343 37.813 1.00 72.75 94 VAL A C 1
ATOM 714 O O . VAL A 1 94 ? -8.015 0.057 38.793 1.00 72.75 94 VAL A O 1
ATOM 717 N N . SER A 1 95 ? -9.199 -1.555 37.770 1.00 78.25 95 SER A N 1
ATOM 718 C CA . SER A 1 95 ? -8.980 -2.569 38.803 1.00 78.25 95 SER A CA 1
ATOM 719 C C . SER A 1 95 ? -7.484 -2.883 38.927 1.00 78.25 95 SER A C 1
ATOM 721 O O . SER A 1 95 ? -6.839 -3.216 37.937 1.00 78.25 95 SER A O 1
ATOM 723 N N . ARG A 1 96 ? -6.944 -2.854 40.152 1.00 79.25 96 ARG A N 1
ATOM 724 C CA . ARG A 1 96 ? -5.566 -3.292 40.452 1.00 79.25 96 ARG A CA 1
ATOM 725 C C . ARG A 1 96 ? -5.416 -4.813 40.580 1.00 79.25 96 ARG A C 1
ATOM 727 O O . ARG A 1 96 ? -4.326 -5.283 40.898 1.00 79.25 96 ARG A O 1
ATOM 734 N N . ARG A 1 97 ? -6.486 -5.596 40.384 1.00 79.44 97 ARG A N 1
ATOM 735 C CA . ARG A 1 97 ? -6.395 -7.059 40.475 1.00 79.44 97 ARG A CA 1
ATOM 736 C C . ARG A 1 97 ? -5.488 -7.578 39.362 1.00 79.44 97 ARG A C 1
ATOM 738 O O . ARG A 1 97 ? -5.743 -7.319 38.189 1.00 79.44 97 ARG A O 1
ATOM 745 N N . LYS A 1 98 ? -4.438 -8.305 39.748 1.00 70.62 98 LYS A N 1
ATOM 746 C CA . LYS A 1 98 ? -3.591 -9.035 38.804 1.00 70.62 98 LYS A CA 1
ATOM 747 C C . LYS A 1 98 ? -4.446 -10.120 38.134 1.00 70.62 98 LYS A C 1
ATOM 749 O O . LYS A 1 98 ? -5.134 -10.838 38.861 1.00 70.62 98 LYS A O 1
ATOM 754 N N . PRO A 1 99 ? -4.436 -10.238 36.797 1.00 65.31 99 PRO A N 1
ATOM 755 C CA . PRO A 1 99 ? -5.067 -11.369 36.135 1.00 65.31 99 PRO A CA 1
ATOM 756 C C . PRO A 1 99 ? -4.346 -12.647 36.577 1.00 65.31 99 PRO A C 1
ATOM 758 O O . PRO A 1 99 ? -3.122 -12.734 36.494 1.00 65.31 99 PRO A O 1
ATOM 761 N N . THR A 1 100 ? -5.097 -13.603 37.115 1.00 71.69 100 THR A N 1
ATOM 762 C CA . THR A 1 100 ? -4.614 -14.962 37.365 1.00 71.69 100 THR A CA 1
ATOM 763 C C . THR A 1 100 ? -4.510 -15.672 36.018 1.00 71.69 100 THR A C 1
ATOM 765 O O . THR A 1 100 ? -5.489 -15.674 35.271 1.00 71.69 100 THR A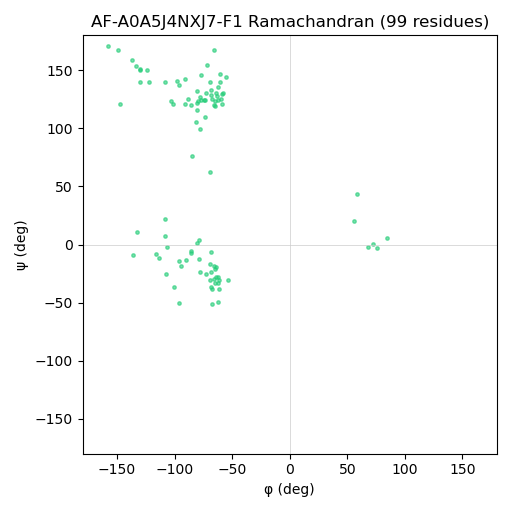 O 1
ATOM 768 N N . ASN A 1 101 ? -3.320 -16.189 35.706 1.00 60.28 101 ASN A N 1
ATOM 769 C CA . ASN A 1 101 ? -3.083 -17.087 34.573 1.00 60.28 101 ASN A CA 1
ATOM 770 C C . ASN A 1 101 ? -3.703 -18.456 34.861 1.00 60.28 101 ASN A C 1
ATOM 772 O O . ASN A 1 101 ? -3.530 -18.907 36.017 1.00 60.28 101 ASN A O 1
#

pLDDT: mean 80.4, std 10.3, range [55.88, 93.31]

Foldseek 3Di:
DWFFQFPFPRDTDPALVRVVVPDPDDTDRGGGQWTAQPPPRDIDGDDQPFADPPPRDRSDQQCDQQARSPPPHGDLVSDDPPDPVSPPCPPDDDDPDDDDD

Nearest PDB structures (foldseek):
  7ynx-assembly2_B  TM=7.842E-01  e=2.287E-03  Homo sapiens
  2dkt-assembly1_A  TM=7.606E-01  e=1.866E-02  Mus musculus
  2k2c-assembly1_A  TM=7.612E-01  e=2.881E-02  Homo sapiens

Sequence (101 aa):
MLPSRFPCCGLLAPCDVCHDEGATKAHPMEIATRMVCGFCSKEQIFSSTKPCVRCGKHLSGSRSAHWEGGKGCRNRLTMSRKDSKKYSQLNKTVSRRKPTN

InterPro domains:
  IPR008913 Zinc finger, CHY-type [PF05495] (5-58)
  IPR008913 Zinc finger, CHY-type [PS51266] (1-57)
  IPR037274 Zinc finger, CHY-type superfamily [SSF161219] (4-58)

Mean predicted aligned error: 12.1 Å

Radius of gyration: 20.64 Å; Cα contacts (8 Å, |Δi|>4): 126; chains: 1; bounding box: 38×32×60 Å